Protein AF-A0AAW1SX02-F1 (afdb_monomer)

pLDDT: mean 79.42, std 17.58, range [38.22, 97.44]

Structure (mmCIF, N/CA/C/O backbone):
data_AF-A0AAW1SX02-F1
#
_entry.id   AF-A0AAW1SX02-F1
#
loop_
_atom_site.group_PDB
_atom_site.id
_atom_site.type_symbol
_atom_site.label_atom_id
_atom_site.label_alt_id
_atom_site.label_comp_id
_atom_site.label_asym_id
_atom_site.label_entity_id
_atom_site.label_seq_id
_atom_site.pdbx_PDB_ins_code
_atom_site.Cartn_x
_atom_site.Cartn_y
_atom_site.Cartn_z
_atom_site.occupancy
_atom_site.B_iso_or_equiv
_atom_site.auth_seq_id
_atom_site.auth_comp_id
_atom_site.auth_asym_id
_atom_site.auth_atom_id
_atom_site.pdbx_PDB_model_num
ATOM 1 N N . MET A 1 1 ? -25.300 -15.042 52.355 1.00 69.06 1 MET A N 1
ATOM 2 C CA . MET A 1 1 ? -25.635 -14.491 51.019 1.00 69.06 1 MET A CA 1
ATOM 3 C C . MET A 1 1 ? -25.565 -12.963 51.006 1.00 69.06 1 MET A C 1
ATOM 5 O O . MET A 1 1 ? -24.726 -12.437 50.297 1.00 69.06 1 MET A O 1
ATOM 9 N N . ARG A 1 2 ? -26.369 -12.243 51.806 1.00 80.06 2 ARG A N 1
ATOM 10 C CA . ARG A 1 2 ? -26.423 -10.762 51.806 1.00 80.06 2 ARG A CA 1
ATOM 11 C C . ARG A 1 2 ? -25.100 -10.060 52.165 1.00 80.06 2 ARG A C 1
ATOM 13 O O . ARG A 1 2 ? -24.691 -9.161 51.443 1.00 80.06 2 ARG A O 1
ATOM 20 N N . GLU A 1 3 ? -24.404 -10.534 53.197 1.00 87.00 3 GLU A N 1
ATOM 21 C CA . GLU A 1 3 ? -23.095 -10.000 53.628 1.00 87.00 3 GLU A CA 1
ATOM 22 C C . GLU A 1 3 ? -22.021 -10.098 52.529 1.00 87.00 3 GLU A C 1
ATOM 24 O O . GLU A 1 3 ? -21.321 -9.136 52.232 1.00 87.00 3 GLU A O 1
ATOM 29 N N . ALA A 1 4 ? -21.939 -11.248 51.852 1.00 85.00 4 ALA A N 1
ATOM 30 C CA . ALA A 1 4 ? -20.966 -11.471 50.781 1.00 85.00 4 ALA A CA 1
ATOM 31 C C . ALA A 1 4 ? -21.206 -10.549 49.573 1.00 85.00 4 ALA A C 1
ATOM 33 O O . ALA A 1 4 ? -20.257 -10.061 48.963 1.00 85.00 4 ALA A O 1
ATOM 34 N N . VAL A 1 5 ? -22.475 -10.267 49.254 1.00 89.38 5 VAL A N 1
ATOM 35 C CA . VAL A 1 5 ? -22.845 -9.329 48.184 1.00 89.38 5 VAL A CA 1
ATOM 36 C C . VAL A 1 5 ? -22.467 -7.892 48.559 1.00 89.38 5 VAL A C 1
ATOM 38 O O . VAL A 1 5 ? -21.963 -7.161 47.710 1.00 89.38 5 VAL A O 1
ATOM 41 N N . ALA A 1 6 ? -22.640 -7.495 49.823 1.00 89.75 6 ALA A N 1
ATOM 42 C CA . ALA A 1 6 ? -22.266 -6.162 50.298 1.00 89.75 6 ALA A CA 1
ATOM 43 C C . ALA A 1 6 ? -20.746 -5.925 50.251 1.00 89.75 6 ALA A C 1
ATOM 45 O O . ALA A 1 6 ? -20.299 -4.873 49.793 1.00 89.75 6 ALA A O 1
ATOM 46 N N . VAL A 1 7 ? -19.9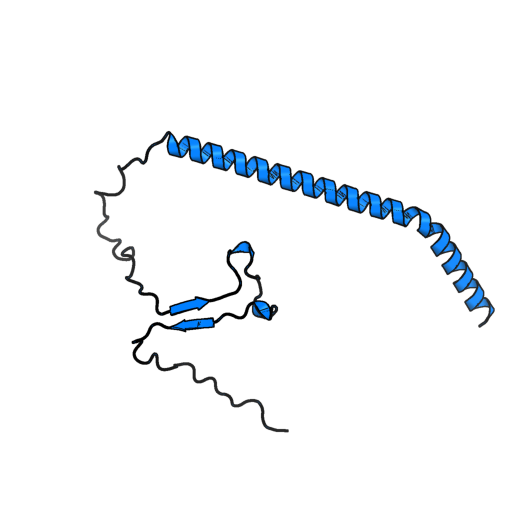45 -6.920 50.649 1.00 91.56 7 VAL A N 1
ATOM 47 C CA . VAL A 1 7 ? -18.474 -6.840 50.598 1.00 91.56 7 VAL A CA 1
ATOM 48 C C . VAL A 1 7 ? -17.969 -6.757 49.155 1.00 91.56 7 VAL A C 1
ATOM 50 O O . VAL A 1 7 ? -17.105 -5.933 48.856 1.00 91.56 7 VAL A O 1
ATOM 53 N N . LEU A 1 8 ? -18.537 -7.546 48.237 1.00 91.56 8 LEU A N 1
ATOM 54 C CA . LEU A 1 8 ? -18.195 -7.476 46.811 1.00 91.56 8 LEU A CA 1
ATOM 55 C C . LEU A 1 8 ? -18.583 -6.128 46.185 1.00 91.56 8 LEU A C 1
ATOM 57 O O . LEU A 1 8 ? -17.815 -5.581 45.394 1.00 91.56 8 LEU A O 1
ATOM 61 N N . ALA A 1 9 ? -19.736 -5.568 46.560 1.00 89.81 9 ALA A N 1
ATOM 62 C CA . ALA A 1 9 ? -20.176 -4.260 46.082 1.00 89.81 9 ALA A CA 1
ATOM 63 C C . ALA A 1 9 ? -19.252 -3.129 46.564 1.00 89.81 9 ALA A C 1
ATOM 65 O O . ALA A 1 9 ? -18.866 -2.273 45.769 1.00 89.81 9 ALA A O 1
ATOM 66 N N . LEU A 1 10 ? -18.842 -3.152 47.836 1.00 91.62 10 LEU A N 1
ATOM 67 C CA . LEU A 1 10 ? -17.891 -2.184 48.389 1.00 91.62 10 LEU A CA 1
ATOM 68 C C . LEU A 1 10 ? -16.507 -2.312 47.747 1.00 91.62 10 LEU A C 1
ATOM 70 O O . LEU A 1 10 ? -15.922 -1.299 47.371 1.00 91.62 10 LEU A O 1
ATOM 74 N N . ALA A 1 11 ? -16.009 -3.536 47.554 1.00 89.56 11 ALA A N 1
ATOM 75 C CA . ALA A 1 11 ? -14.738 -3.772 46.875 1.00 89.56 11 ALA A CA 1
ATOM 76 C C . ALA A 1 11 ? -14.756 -3.237 45.432 1.00 89.56 11 ALA A C 1
ATOM 78 O O . ALA A 1 11 ? -13.832 -2.534 45.030 1.00 89.56 11 ALA A O 1
ATOM 79 N N . ALA A 1 12 ? -15.831 -3.488 44.678 1.00 88.19 12 ALA A N 1
ATOM 80 C CA . ALA A 1 12 ? -15.988 -2.973 43.318 1.00 88.19 12 ALA A CA 1
ATOM 81 C C . ALA A 1 12 ? -16.045 -1.436 43.273 1.00 88.19 12 ALA A C 1
ATOM 83 O O . ALA A 1 12 ? -15.452 -0.820 42.389 1.00 88.19 12 ALA A O 1
ATOM 84 N N . LEU A 1 13 ? -16.721 -0.811 44.240 1.00 88.25 13 LEU A N 1
ATOM 85 C CA . LEU A 1 13 ? -16.873 0.642 44.321 1.00 88.25 13 LEU A CA 1
ATOM 86 C C . LEU A 1 13 ? -15.550 1.328 44.700 1.00 88.25 13 LEU A C 1
ATOM 88 O O . LEU A 1 13 ? -15.174 2.325 44.085 1.00 88.25 13 LEU A O 1
ATOM 92 N N . VAL A 1 14 ? -14.791 0.740 45.629 1.00 87.69 14 VAL A N 1
ATOM 93 C CA . VAL A 1 14 ? -13.423 1.167 45.966 1.00 87.69 14 VAL A CA 1
ATOM 94 C C . VAL A 1 14 ? -12.499 1.012 44.756 1.00 87.69 14 VAL A C 1
ATOM 96 O O . VAL A 1 14 ? -11.819 1.965 44.382 1.00 87.69 14 VAL A O 1
ATOM 99 N N . SER A 1 15 ? -12.513 -0.137 44.073 1.00 83.62 15 SER A N 1
ATOM 100 C CA . SER A 1 15 ? -11.720 -0.341 42.854 1.00 83.62 15 SER A CA 1
ATOM 101 C C . SER A 1 15 ? -12.066 0.660 41.745 1.00 83.62 15 SER A C 1
ATOM 103 O O . SER A 1 15 ? -11.158 1.141 41.066 1.00 83.62 15 SER A O 1
ATOM 105 N N . LEU A 1 16 ? -13.341 1.020 41.573 1.00 82.56 16 LEU A N 1
ATOM 106 C CA . LEU A 1 16 ? -13.782 2.006 40.581 1.00 82.56 16 LEU A CA 1
ATOM 107 C C . LEU A 1 16 ? -13.281 3.421 40.914 1.00 82.56 16 LEU A C 1
ATOM 109 O O . LEU A 1 16 ? -12.783 4.120 40.031 1.00 82.56 16 LEU A O 1
ATOM 113 N N . LEU A 1 17 ? -13.346 3.815 42.190 1.00 80.19 17 LEU A N 1
ATOM 114 C CA . LEU A 1 17 ? -12.856 5.110 42.673 1.00 80.19 17 LEU A CA 1
ATOM 115 C C . LEU A 1 17 ? -11.333 5.245 42.533 1.00 80.19 17 LEU A C 1
ATOM 117 O O . LEU A 1 17 ? -10.853 6.291 42.101 1.00 80.19 17 LEU A O 1
ATOM 121 N N . LEU A 1 18 ? -10.573 4.187 42.836 1.00 78.50 18 LEU A N 1
ATOM 122 C CA . LEU A 1 18 ? -9.113 4.190 42.676 1.00 78.50 18 LEU A CA 1
ATOM 123 C C . LEU A 1 18 ? -8.679 4.121 41.201 1.00 78.50 18 LEU A C 1
ATOM 125 O O . LEU A 1 18 ? -7.629 4.650 40.839 1.00 78.50 18 LEU A O 1
ATOM 129 N N . SER A 1 19 ? -9.478 3.499 40.329 1.00 76.62 19 SER A N 1
ATOM 130 C CA . SER A 1 19 ? -9.161 3.375 38.898 1.00 76.62 19 SER A CA 1
ATOM 131 C C . SER A 1 19 ? -9.470 4.648 38.099 1.00 76.62 19 SER A C 1
ATOM 133 O O . SER A 1 19 ? -8.866 4.874 37.053 1.00 76.62 19 SER A O 1
ATOM 135 N N . GLY A 1 20 ? -10.372 5.509 38.580 1.00 74.44 20 GLY A N 1
ATOM 136 C CA . GLY A 1 20 ? -10.813 6.704 37.852 1.00 74.44 20 GLY A CA 1
ATOM 137 C C . GLY A 1 20 ? -9.700 7.711 37.523 1.00 74.44 20 GLY A C 1
ATOM 138 O O . GLY A 1 20 ? -9.744 8.341 36.470 1.00 74.44 20 GLY A O 1
ATOM 139 N N . SER A 1 21 ? -8.674 7.841 38.371 1.00 69.94 21 SER A N 1
ATOM 140 C CA . SER A 1 21 ? -7.556 8.779 38.159 1.00 69.94 21 SER A CA 1
ATOM 141 C C . SER A 1 21 ? -6.428 8.214 37.289 1.00 69.94 21 SER A C 1
ATOM 143 O O . SER A 1 21 ? -5.693 8.973 36.657 1.00 69.94 21 SER A O 1
ATOM 145 N N . THR A 1 22 ? -6.303 6.887 37.214 1.00 75.94 22 THR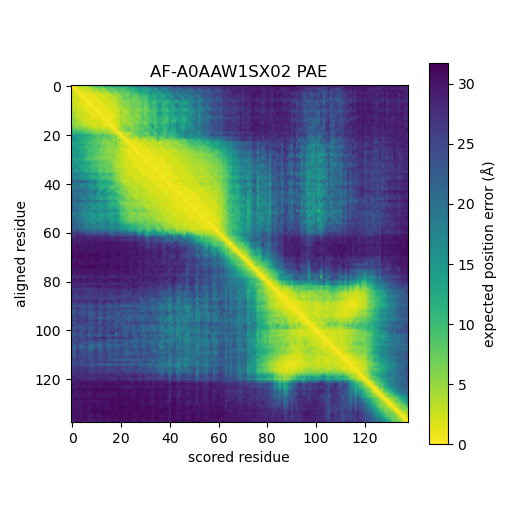 A N 1
ATOM 146 C CA . THR A 1 22 ? -5.242 6.208 36.454 1.00 75.94 22 THR A CA 1
ATOM 147 C C . THR A 1 22 ? -5.610 6.029 34.982 1.00 75.94 22 THR A C 1
ATOM 149 O O . THR A 1 22 ? -4.738 6.109 34.117 1.00 75.94 22 THR A O 1
ATOM 152 N N . GLN A 1 23 ? -6.901 5.877 34.666 1.00 80.44 23 GLN A N 1
ATOM 153 C CA . GLN A 1 23 ? -7.383 5.794 33.284 1.00 80.44 23 GLN A CA 1
ATOM 154 C C . GLN A 1 23 ? -7.006 6.995 32.393 1.00 80.44 23 GLN A C 1
ATOM 156 O O . GLN A 1 23 ? -6.484 6.750 31.302 1.00 80.44 23 GLN A O 1
ATOM 161 N N . PRO A 1 24 ? -7.188 8.270 32.801 1.00 86.38 24 PRO A N 1
ATOM 162 C CA . PRO A 1 24 ? -6.793 9.406 31.966 1.00 86.38 24 PRO A CA 1
ATOM 163 C C . PRO A 1 24 ? -5.272 9.501 31.784 1.00 86.38 24 PRO A C 1
ATOM 165 O O . PRO A 1 24 ? -4.809 9.856 30.702 1.00 86.38 24 PRO A O 1
ATOM 168 N N . GLN A 1 25 ? -4.482 9.129 32.797 1.00 87.25 25 GLN A N 1
ATOM 169 C CA . GLN A 1 25 ? -3.016 9.111 32.701 1.00 87.25 25 GLN A CA 1
ATOM 170 C C . GLN A 1 25 ? -2.533 8.064 31.691 1.00 87.25 25 GLN A C 1
ATOM 172 O O . GLN A 1 25 ? -1.673 8.345 30.857 1.00 87.25 25 GLN A O 1
ATOM 177 N N . LEU A 1 26 ? -3.128 6.870 31.720 1.00 88.56 26 LEU A N 1
ATOM 178 C CA . LEU A 1 26 ? -2.794 5.793 30.793 1.00 88.56 26 LEU A CA 1
ATOM 179 C C . LEU A 1 26 ? -3.188 6.143 29.353 1.00 88.56 26 LEU A C 1
ATOM 181 O O . LEU A 1 26 ? -2.439 5.870 28.417 1.00 88.56 26 LEU A O 1
ATOM 185 N N . GLN A 1 27 ? -4.347 6.779 29.167 1.00 91.50 27 GLN A N 1
ATOM 186 C CA . GLN A 1 27 ? -4.790 7.265 27.860 1.00 91.50 27 GLN A CA 1
ATOM 187 C C . GLN A 1 27 ? -3.868 8.363 27.320 1.00 91.50 27 GLN A C 1
ATOM 189 O O . GLN A 1 27 ? -3.470 8.292 26.156 1.00 91.50 27 GLN A O 1
ATOM 194 N N . ALA A 1 28 ? -3.463 9.317 28.164 1.00 94.56 28 ALA A N 1
ATOM 195 C CA . ALA A 1 28 ? -2.503 10.354 27.795 1.00 94.56 28 ALA A CA 1
ATOM 196 C C . ALA A 1 28 ? -1.148 9.756 27.382 1.00 94.56 28 ALA A C 1
ATOM 198 O O . ALA A 1 28 ? -0.575 10.163 26.370 1.00 94.56 28 ALA A O 1
ATOM 199 N N . GLU A 1 29 ? -0.664 8.738 28.098 1.00 95.44 29 GLU A N 1
ATOM 200 C CA . GLU A 1 29 ? 0.576 8.047 27.741 1.00 95.44 29 GLU A CA 1
ATOM 201 C C . GLU A 1 29 ? 0.423 7.230 26.445 1.00 95.44 29 GLU A C 1
ATOM 203 O O . GLU A 1 29 ? 1.299 7.262 25.584 1.00 95.44 29 GLU A O 1
ATOM 208 N N . ILE A 1 30 ? -0.719 6.569 26.218 1.00 96.56 30 ILE A N 1
ATOM 209 C CA . ILE A 1 30 ? -1.011 5.895 24.942 1.00 96.56 30 ILE A CA 1
ATOM 210 C C . ILE A 1 30 ? -0.996 6.896 23.782 1.00 96.56 30 ILE A C 1
ATOM 212 O O . ILE A 1 30 ? -0.429 6.606 22.724 1.00 96.56 30 ILE A O 1
ATOM 216 N N . GLU A 1 31 ? -1.617 8.062 23.947 1.00 97.25 31 GLU A N 1
ATOM 217 C CA . GLU A 1 31 ? -1.591 9.115 22.934 1.00 97.25 31 GLU A CA 1
ATOM 218 C C . GLU A 1 31 ? -0.180 9.635 22.689 1.00 97.25 31 GLU A C 1
ATOM 220 O O . GLU A 1 31 ? 0.234 9.758 21.534 1.00 97.25 31 GLU A O 1
ATOM 225 N N . ARG A 1 32 ? 0.582 9.877 23.756 1.00 97.06 32 ARG A N 1
ATOM 226 C CA . ARG A 1 32 ? 1.986 10.273 23.673 1.00 97.06 32 ARG A CA 1
ATOM 227 C C . ARG A 1 32 ? 2.805 9.248 22.889 1.00 97.06 32 ARG A C 1
ATOM 229 O O . ARG A 1 32 ? 3.485 9.616 21.935 1.00 97.06 32 ARG A O 1
ATOM 236 N N . LEU A 1 33 ? 2.692 7.961 23.214 1.00 96.75 33 LEU A N 1
ATOM 237 C CA . LEU A 1 33 ? 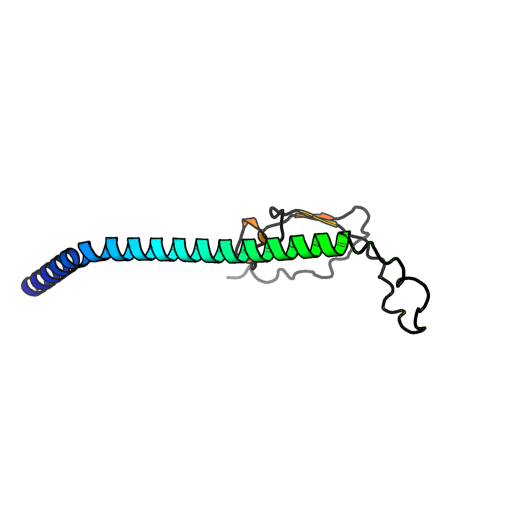3.394 6.881 22.513 1.00 96.75 33 LEU A CA 1
ATOM 238 C C . LEU A 1 33 ? 2.963 6.766 21.044 1.00 96.75 33 LEU A C 1
ATOM 240 O O . LEU A 1 33 ? 3.787 6.478 20.173 1.00 96.75 33 LEU A O 1
ATOM 244 N N . LYS A 1 34 ? 1.683 7.003 20.734 1.00 97.06 34 LYS A N 1
ATOM 245 C CA . LYS A 1 34 ? 1.198 7.063 19.346 1.00 97.06 34 LYS A CA 1
ATOM 246 C C . LYS A 1 34 ? 1.832 8.225 18.581 1.00 97.06 34 LYS A C 1
ATOM 248 O O . LYS A 1 34 ? 2.248 8.013 17.441 1.00 97.06 34 LYS A O 1
ATOM 253 N N . ARG A 1 35 ? 1.941 9.408 19.198 1.00 97.00 35 ARG A N 1
ATOM 254 C CA . ARG A 1 35 ? 2.598 10.589 18.608 1.00 97.00 35 ARG A CA 1
ATOM 255 C C . ARG A 1 35 ? 4.079 10.321 18.347 1.00 97.00 35 ARG A C 1
ATOM 257 O O . ARG A 1 35 ? 4.506 10.451 17.205 1.00 97.00 35 ARG A O 1
ATOM 264 N N . LEU A 1 36 ? 4.809 9.799 19.335 1.00 97.44 36 LEU A N 1
ATOM 265 C CA . LEU A 1 36 ? 6.230 9.450 19.193 1.00 97.44 36 LEU A CA 1
ATOM 266 C C . LEU A 1 36 ? 6.480 8.454 18.052 1.00 97.44 36 LEU A C 1
ATOM 268 O O . LEU A 1 36 ? 7.380 8.643 17.240 1.00 97.44 36 LEU A O 1
ATOM 272 N N . ARG A 1 37 ? 5.647 7.412 17.922 1.00 93.25 37 ARG A N 1
ATOM 273 C CA . ARG A 1 37 ? 5.757 6.472 16.792 1.00 93.25 37 ARG A CA 1
ATOM 274 C C . ARG A 1 37 ? 5.430 7.118 15.448 1.00 93.25 37 ARG A C 1
ATOM 276 O O . ARG A 1 37 ? 6.017 6.744 14.434 1.00 93.25 37 ARG A O 1
ATOM 283 N N . ALA A 1 38 ? 4.462 8.030 15.403 1.00 95.69 38 ALA A N 1
ATOM 284 C CA . ALA A 1 38 ? 4.135 8.751 14.176 1.00 95.69 38 ALA A CA 1
ATOM 285 C C . ALA A 1 38 ? 5.303 9.650 13.741 1.00 95.69 38 ALA A C 1
ATOM 287 O O . ALA A 1 38 ? 5.649 9.667 12.560 1.00 95.69 38 ALA A O 1
ATOM 288 N N . GLU A 1 39 ? 5.944 10.324 14.695 1.00 95.75 39 GLU A N 1
ATOM 289 C CA . GLU A 1 39 ? 7.140 11.140 14.483 1.00 95.75 39 GLU A CA 1
ATOM 290 C C . GLU A 1 39 ? 8.332 10.296 14.015 1.00 95.75 39 GLU A C 1
ATOM 292 O O . GLU A 1 39 ? 8.944 10.633 13.003 1.00 95.75 39 GLU A O 1
ATOM 297 N N . GLU A 1 40 ? 8.602 9.151 14.654 1.00 96.44 40 GLU A N 1
ATOM 298 C CA . GLU A 1 40 ? 9.653 8.211 14.232 1.00 96.44 40 GLU A CA 1
ATOM 299 C C . GLU A 1 40 ? 9.434 7.745 12.783 1.00 96.44 40 GLU A C 1
ATOM 301 O O . GLU A 1 40 ? 10.331 7.831 11.941 1.00 96.44 40 GLU A O 1
ATOM 306 N N . ARG A 1 41 ? 8.215 7.294 12.455 1.00 93.12 41 ARG A N 1
ATOM 307 C CA . ARG A 1 41 ? 7.865 6.841 11.098 1.00 93.12 41 ARG A CA 1
ATOM 308 C C . ARG A 1 41 ? 8.014 7.955 10.071 1.00 93.12 41 ARG A C 1
ATOM 310 O O . ARG A 1 41 ? 8.504 7.700 8.968 1.00 93.12 41 ARG A O 1
ATOM 317 N N . LYS A 1 42 ? 7.605 9.176 10.421 1.00 96.06 42 LYS A N 1
ATOM 318 C CA . LYS A 1 42 ? 7.767 10.356 9.568 1.00 96.06 42 LYS A CA 1
ATOM 319 C C . LYS A 1 42 ? 9.249 10.652 9.337 1.00 96.06 42 LYS A C 1
ATOM 321 O O . LYS A 1 42 ? 9.645 10.837 8.191 1.00 96.06 42 LYS A O 1
ATOM 326 N N . GLY A 1 43 ? 10.072 10.596 10.384 1.00 95.88 43 GLY A N 1
ATOM 327 C CA . GLY A 1 43 ? 11.524 10.755 10.293 1.00 95.88 43 GLY A CA 1
ATOM 328 C C . GLY A 1 43 ? 12.170 9.729 9.360 1.00 95.88 43 GLY A C 1
ATOM 329 O O . GLY A 1 43 ? 12.885 10.105 8.433 1.00 95.88 43 GLY A O 1
ATOM 330 N N . ARG A 1 44 ? 11.843 8.440 9.530 1.00 94.88 44 ARG A N 1
ATOM 331 C CA . ARG A 1 44 ? 12.344 7.358 8.662 1.00 94.88 44 ARG A CA 1
ATOM 332 C C . ARG A 1 44 ? 11.939 7.555 7.203 1.00 94.88 44 ARG A C 1
ATOM 334 O O . ARG A 1 44 ? 12.779 7.464 6.316 1.00 94.88 44 ARG A O 1
ATOM 341 N N . THR A 1 45 ? 10.669 7.879 6.963 1.00 94.94 45 THR A N 1
ATOM 342 C CA . THR A 1 45 ? 10.147 8.102 5.606 1.00 94.94 45 THR A CA 1
ATOM 343 C C . THR A 1 45 ? 10.845 9.281 4.930 1.00 94.94 45 THR A C 1
ATOM 345 O O . THR A 1 45 ? 11.244 9.173 3.773 1.00 94.94 45 THR A O 1
ATOM 348 N N . ASN A 1 46 ? 11.042 10.385 5.653 1.00 96.19 46 ASN A N 1
ATOM 349 C CA . ASN A 1 46 ? 11.711 11.571 5.126 1.00 96.19 46 ASN A CA 1
ATOM 350 C C . ASN A 1 46 ? 13.183 11.289 4.785 1.00 96.19 46 ASN A C 1
ATOM 352 O O . ASN A 1 46 ? 13.651 11.701 3.726 1.00 96.19 46 ASN A O 1
ATOM 356 N N . ALA A 1 47 ? 13.899 10.550 5.639 1.00 94.50 47 ALA A N 1
ATOM 357 C CA . ALA A 1 47 ? 15.286 10.164 5.384 1.00 94.50 47 ALA A CA 1
ATOM 358 C C . ALA A 1 47 ? 15.413 9.255 4.147 1.00 94.50 47 ALA A C 1
ATOM 360 O O . ALA A 1 47 ? 16.269 9.480 3.291 1.00 94.50 47 ALA A O 1
ATOM 361 N N . GLU A 1 48 ? 14.526 8.264 4.004 1.00 95.56 48 GLU A N 1
ATOM 362 C CA . GLU A 1 48 ? 14.490 7.406 2.814 1.00 95.56 48 GLU A CA 1
ATOM 363 C C . GLU A 1 48 ? 14.164 8.194 1.537 1.00 95.56 48 GLU A C 1
ATOM 365 O O . GLU A 1 48 ? 14.751 7.930 0.486 1.00 95.56 48 GLU A O 1
ATOM 370 N N . GLN A 1 49 ? 13.242 9.158 1.609 1.00 95.56 49 GLN A N 1
ATOM 371 C CA . GLN A 1 49 ? 12.906 10.029 0.479 1.00 95.56 49 GLN A CA 1
ATOM 372 C C . GLN A 1 49 ? 14.090 10.908 0.066 1.00 95.56 49 GLN A C 1
ATOM 374 O O . GLN A 1 49 ? 14.404 10.959 -1.121 1.00 95.56 49 GLN A O 1
ATOM 379 N N . ALA A 1 50 ? 14.785 11.528 1.024 1.00 96.31 50 ALA A N 1
ATOM 380 C CA . ALA A 1 50 ? 15.981 12.325 0.755 1.00 96.31 50 ALA A CA 1
ATOM 381 C C . ALA A 1 50 ? 17.068 11.496 0.052 1.00 96.31 50 ALA A C 1
ATOM 383 O O . ALA A 1 50 ? 17.641 11.929 -0.945 1.00 96.31 50 ALA A O 1
ATOM 384 N N . LEU A 1 51 ? 17.295 10.262 0.507 1.00 93.94 51 LEU A N 1
ATOM 385 C CA . LEU A 1 51 ? 18.280 9.368 -0.100 1.00 93.94 51 LEU A CA 1
ATOM 386 C C . LEU A 1 51 ? 17.894 8.965 -1.532 1.00 93.94 51 LEU A C 1
ATOM 388 O O . LEU A 1 51 ? 18.756 8.873 -2.406 1.00 93.94 51 LEU A O 1
ATOM 392 N N . ARG A 1 52 ? 16.601 8.746 -1.801 1.00 93.19 52 ARG A N 1
ATOM 393 C CA . ARG A 1 52 ? 16.106 8.475 -3.161 1.00 93.19 52 ARG A CA 1
ATOM 394 C C . ARG A 1 52 ? 16.286 9.669 -4.089 1.00 93.19 52 ARG A C 1
ATOM 396 O O . ARG A 1 52 ? 16.663 9.466 -5.238 1.00 93.19 52 ARG A O 1
ATOM 403 N N . GLU A 1 53 ? 16.027 10.877 -3.602 1.00 96.25 53 GLU A N 1
ATOM 404 C CA . GLU A 1 53 ? 16.193 12.099 -4.386 1.00 96.25 53 GLU A CA 1
ATOM 405 C C . GLU A 1 53 ? 17.668 12.337 -4.730 1.00 96.25 53 GLU A C 1
ATOM 407 O O . GLU A 1 53 ? 17.997 12.537 -5.894 1.00 96.25 53 GLU A O 1
ATOM 412 N N . LEU A 1 54 ? 18.576 12.170 -3.763 1.00 92.81 54 LEU A N 1
ATOM 413 C CA . LEU A 1 54 ? 20.019 12.242 -4.017 1.00 92.81 54 LEU A CA 1
ATOM 414 C C . LEU A 1 54 ? 20.477 11.203 -5.045 1.00 92.81 54 LEU A C 1
ATOM 416 O O . LEU A 1 54 ? 21.187 11.541 -5.985 1.00 92.81 54 LEU A O 1
ATOM 420 N N . ARG A 1 55 ? 20.029 9.946 -4.925 1.00 90.88 55 ARG A N 1
ATOM 421 C CA . ARG A 1 55 ? 20.326 8.908 -5.930 1.00 90.88 55 ARG A CA 1
ATOM 422 C C . ARG A 1 55 ? 19.815 9.283 -7.315 1.00 90.88 55 ARG A C 1
ATOM 424 O O . ARG A 1 55 ? 20.483 9.000 -8.301 1.00 90.88 55 ARG A O 1
ATOM 431 N N . ARG A 1 56 ? 18.636 9.902 -7.393 1.00 88.75 56 ARG A N 1
ATOM 432 C CA . ARG A 1 56 ? 18.068 10.372 -8.657 1.00 88.75 56 ARG A CA 1
ATOM 433 C C . ARG A 1 56 ? 18.900 11.502 -9.257 1.00 88.75 56 ARG A C 1
ATO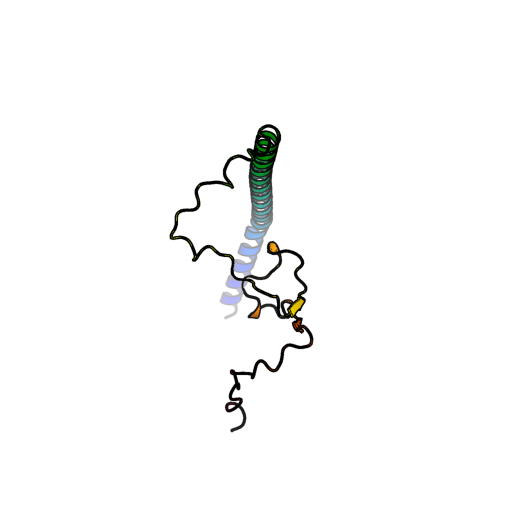M 435 O O . ARG A 1 56 ? 19.082 11.510 -10.465 1.00 88.75 56 ARG A O 1
ATOM 442 N N . GLN A 1 57 ? 19.402 12.418 -8.433 1.00 90.62 57 GLN A N 1
ATOM 443 C CA . GLN A 1 57 ? 20.277 13.504 -8.873 1.00 90.62 57 GLN A CA 1
ATOM 444 C C . GLN A 1 57 ? 21.620 12.967 -9.374 1.00 90.62 57 GLN A C 1
ATOM 446 O O . GLN A 1 57 ? 22.030 13.339 -10.467 1.00 90.62 57 GLN A O 1
ATOM 451 N N . VAL A 1 58 ? 22.239 12.027 -8.648 1.00 88.94 58 VAL A N 1
ATOM 452 C CA . VAL A 1 58 ? 23.474 11.346 -9.081 1.00 88.94 58 VAL A CA 1
ATOM 453 C C . VAL A 1 58 ? 23.262 10.625 -10.413 1.00 88.94 58 VAL A C 1
ATOM 455 O O . VAL A 1 58 ? 24.006 10.861 -11.356 1.00 88.94 58 VAL A O 1
ATOM 458 N N . ALA A 1 59 ? 22.188 9.842 -10.540 1.00 83.25 59 ALA A N 1
ATOM 459 C CA . ALA A 1 59 ? 21.844 9.147 -11.784 1.00 83.25 59 ALA A CA 1
ATOM 460 C C . ALA A 1 59 ? 21.386 10.080 -12.925 1.00 83.25 59 ALA A C 1
ATOM 462 O O . ALA A 1 59 ? 21.258 9.640 -14.060 1.00 83.25 59 ALA A O 1
ATOM 463 N N . ALA A 1 60 ? 21.066 11.344 -12.639 1.00 82.44 60 ALA A N 1
ATOM 464 C CA . ALA A 1 60 ? 20.771 12.348 -13.660 1.00 82.44 60 ALA A CA 1
ATOM 465 C C . ALA A 1 60 ? 22.039 13.093 -14.104 1.00 82.44 60 ALA A C 1
ATOM 467 O O . ALA A 1 60 ? 22.122 13.501 -15.261 1.00 82.44 60 ALA A O 1
ATOM 468 N N . SER A 1 61 ? 23.016 13.269 -13.205 1.00 78.25 61 SER A N 1
ATOM 469 C CA . SER A 1 61 ? 24.344 13.794 -13.543 1.00 78.25 61 SER A CA 1
ATOM 470 C C . SER A 1 61 ? 25.217 12.760 -14.256 1.00 78.25 61 SER A C 1
ATOM 472 O O . SER A 1 61 ? 25.959 13.107 -15.170 1.00 78.25 61 SER A O 1
ATOM 474 N N . GLU A 1 62 ? 25.094 11.490 -13.878 1.00 69.69 62 GLU A N 1
ATOM 475 C CA . GLU A 1 62 ? 25.643 10.342 -14.590 1.00 69.69 62 GLU A CA 1
ATOM 476 C C . GLU A 1 62 ? 24.649 9.992 -15.703 1.00 69.69 62 GLU A C 1
ATOM 478 O O . GLU A 1 62 ? 23.747 9.179 -15.516 1.00 69.69 62 GLU A O 1
ATOM 483 N N . GLY A 1 63 ? 24.738 10.682 -16.845 1.00 57.00 63 GLY A N 1
ATOM 484 C CA . GLY A 1 63 ? 23.916 10.363 -18.017 1.00 57.00 63 GLY A CA 1
ATOM 485 C C . GLY A 1 63 ? 23.976 8.865 -18.366 1.00 57.00 63 GLY A C 1
ATOM 486 O O . GLY A 1 63 ? 24.910 8.176 -17.960 1.00 57.00 63 GLY A O 1
ATOM 487 N N . PRO A 1 64 ? 22.994 8.324 -19.111 1.00 51.38 64 PRO A N 1
ATOM 488 C CA . PRO A 1 64 ? 22.955 6.900 -19.413 1.00 51.38 64 PRO A CA 1
ATOM 489 C C . PRO A 1 64 ? 24.224 6.512 -20.175 1.00 51.38 64 PRO A C 1
ATOM 491 O O . PRO A 1 64 ? 24.376 6.877 -21.340 1.00 51.38 64 PRO A O 1
ATOM 494 N N . SER A 1 65 ? 25.129 5.775 -19.530 1.00 50.03 65 SER A N 1
ATOM 495 C CA . SER A 1 65 ? 26.229 5.105 -20.215 1.00 50.03 65 SER A CA 1
ATOM 496 C C . SER A 1 65 ? 25.608 4.124 -21.208 1.00 50.03 65 SER A C 1
ATOM 498 O O . SER A 1 65 ? 25.125 3.058 -20.836 1.00 50.03 65 SER A O 1
ATOM 500 N N . LEU A 1 66 ? 25.554 4.514 -22.483 1.00 52.56 66 LEU A N 1
ATOM 501 C CA . LEU A 1 66 ? 25.050 3.710 -23.603 1.00 52.56 66 LEU A CA 1
ATOM 502 C C . LEU A 1 66 ? 26.035 2.605 -24.025 1.00 52.56 66 LEU A C 1
ATOM 504 O O . LEU A 1 66 ? 25.934 2.055 -25.119 1.00 52.56 66 LEU A O 1
ATOM 508 N N . GLU A 1 67 ? 26.976 2.255 -23.159 1.00 48.16 67 GLU A N 1
ATOM 509 C CA . GLU A 1 67 ? 28.068 1.340 -23.446 1.00 48.16 67 GLU A CA 1
ATOM 510 C C . GLU A 1 67 ? 27.978 0.175 -22.473 1.00 48.16 67 GLU A C 1
ATOM 512 O O . GLU A 1 67 ? 28.638 0.190 -21.452 1.00 48.16 67 GLU A O 1
ATOM 517 N N . ASP A 1 68 ? 27.076 -0.771 -22.758 1.00 47.47 68 ASP A N 1
ATOM 518 C CA . ASP A 1 68 ? 27.132 -2.149 -22.223 1.00 47.47 68 ASP A CA 1
ATOM 519 C C . ASP A 1 68 ? 26.116 -3.111 -22.887 1.00 47.47 68 ASP A C 1
ATOM 521 O O . ASP A 1 68 ? 26.090 -4.305 -22.592 1.00 47.47 68 ASP A O 1
ATOM 525 N N . ALA A 1 69 ? 25.271 -2.649 -23.821 1.00 52.19 69 ALA A N 1
ATOM 526 C CA . ALA A 1 69 ? 24.201 -3.481 -24.393 1.00 52.19 69 ALA A CA 1
ATOM 527 C C . ALA A 1 69 ? 24.505 -4.119 -25.764 1.00 52.19 69 ALA A C 1
ATOM 529 O O . ALA A 1 69 ? 23.654 -4.826 -26.305 1.00 52.19 69 ALA A O 1
ATOM 530 N N . SER A 1 70 ? 25.678 -3.901 -26.361 1.00 56.44 70 SER A N 1
ATOM 531 C CA . SER A 1 70 ? 25.971 -4.440 -27.693 1.00 56.44 70 SER A CA 1
ATOM 532 C C . SER A 1 70 ? 27.454 -4.747 -27.840 1.00 56.44 70 SER A C 1
ATOM 534 O O . SER A 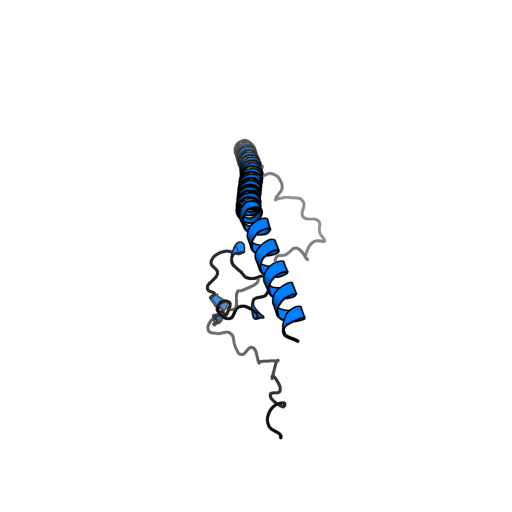1 70 ? 28.218 -3.832 -28.105 1.00 56.44 70 SER A O 1
ATOM 536 N N . GLN A 1 71 ? 27.845 -6.015 -27.639 1.00 51.84 71 GLN A N 1
ATOM 537 C CA . GLN A 1 71 ? 28.863 -6.745 -28.435 1.00 51.84 71 GLN A CA 1
ATOM 538 C C . GLN A 1 71 ? 29.504 -7.966 -27.750 1.00 51.84 71 GLN A C 1
ATOM 540 O O . GLN A 1 71 ? 30.333 -8.612 -28.372 1.00 51.84 71 GLN A O 1
ATOM 545 N N . ASN A 1 72 ? 29.068 -8.398 -26.563 1.00 50.53 72 ASN A N 1
ATOM 546 C CA . ASN A 1 72 ? 29.459 -9.712 -26.026 1.00 50.53 72 ASN A CA 1
ATOM 547 C C . ASN A 1 72 ? 28.226 -10.548 -25.679 1.00 50.53 72 ASN A C 1
ATOM 549 O O . ASN A 1 72 ? 27.807 -10.635 -24.529 1.00 50.53 72 ASN A O 1
ATOM 553 N N . LYS A 1 73 ? 27.619 -11.172 -26.696 1.00 54.19 73 LYS A N 1
ATOM 554 C CA . LYS A 1 73 ? 26.620 -12.224 -26.485 1.00 54.19 73 LYS A CA 1
ATOM 555 C C . LYS A 1 73 ? 27.375 -13.554 -26.339 1.00 54.19 73 LYS A C 1
ATOM 557 O O . LYS A 1 73 ? 27.852 -14.056 -27.357 1.00 54.19 73 LYS A O 1
ATOM 562 N N . PRO A 1 74 ? 27.521 -14.138 -25.134 1.00 56.00 74 PRO A N 1
ATOM 563 C CA . PRO A 1 74 ? 28.104 -15.468 -25.012 1.00 56.00 74 PRO A CA 1
ATOM 564 C C . PRO A 1 74 ? 27.217 -16.459 -25.775 1.00 56.00 74 PRO A C 1
ATOM 566 O O . PRO A 1 74 ? 26.005 -16.538 -25.542 1.00 56.00 74 PRO A O 1
ATOM 569 N N . ALA A 1 75 ? 27.812 -17.188 -26.718 1.00 56.53 75 ALA A N 1
ATOM 570 C CA . ALA A 1 75 ? 27.165 -18.288 -27.422 1.00 56.53 75 ALA A CA 1
ATOM 571 C C . ALA A 1 75 ? 26.811 -19.382 -26.395 1.00 56.53 75 ALA A C 1
ATOM 573 O O . ALA A 1 75 ? 27.660 -20.178 -26.013 1.00 56.53 75 ALA A O 1
ATOM 574 N N . GLY A 1 76 ? 25.584 -19.357 -25.862 1.00 57.97 76 GLY A N 1
ATOM 575 C CA . GLY A 1 76 ? 25.141 -20.277 -24.803 1.00 57.97 76 GLY A CA 1
ATOM 576 C C . GLY A 1 76 ? 23.955 -19.804 -23.951 1.00 57.97 76 GLY A C 1
ATOM 577 O O . GLY A 1 76 ? 23.381 -20.597 -23.211 1.00 57.97 76 GLY A O 1
ATOM 578 N N . LEU A 1 77 ? 23.538 -18.537 -24.059 1.00 60.19 77 LEU A N 1
ATOM 579 C CA . LEU A 1 77 ? 22.427 -17.962 -23.278 1.00 60.19 77 LEU A CA 1
ATOM 580 C C . LEU A 1 77 ? 21.107 -17.843 -24.072 1.00 60.19 77 LEU A C 1
ATOM 582 O O . LEU A 1 77 ? 20.367 -16.868 -23.947 1.00 60.19 77 LEU A O 1
ATOM 586 N N . ASP A 1 78 ? 20.770 -18.838 -24.897 1.00 59.66 78 ASP A N 1
ATOM 587 C CA . ASP A 1 78 ? 19.507 -18.840 -25.660 1.00 59.66 78 ASP A CA 1
ATOM 588 C C . ASP A 1 78 ? 18.245 -18.934 -24.780 1.00 59.66 78 ASP A C 1
ATOM 590 O O . ASP A 1 78 ? 17.160 -18.555 -25.222 1.00 59.66 78 ASP A O 1
ATOM 594 N N . TRP A 1 79 ? 18.381 -19.342 -23.513 1.00 63.62 79 TRP A N 1
ATOM 595 C CA . TRP A 1 79 ? 17.295 -19.350 -22.524 1.00 63.62 79 TRP A CA 1
ATOM 596 C C . TRP A 1 79 ? 16.922 -17.950 -21.999 1.00 63.62 79 TRP A C 1
ATOM 598 O O . TRP A 1 79 ? 15.882 -17.801 -21.363 1.00 63.62 79 TRP A O 1
ATOM 608 N N . ILE A 1 80 ? 17.721 -16.914 -22.296 1.00 64.38 80 ILE A N 1
ATOM 609 C CA . ILE A 1 80 ? 17.417 -15.504 -21.973 1.00 64.38 80 ILE A CA 1
ATOM 610 C C . ILE A 1 80 ? 16.753 -14.789 -23.162 1.00 64.38 80 ILE A C 1
ATOM 612 O O . ILE A 1 80 ? 16.684 -13.561 -23.224 1.00 64.38 80 ILE A O 1
ATOM 616 N N . ARG A 1 81 ? 16.247 -15.529 -24.154 1.00 70.81 81 ARG A N 1
ATOM 617 C CA . ARG A 1 81 ? 15.339 -14.935 -25.138 1.00 70.81 81 ARG A CA 1
ATOM 618 C C . ARG A 1 81 ? 13.983 -14.740 -24.452 1.00 70.81 81 ARG A C 1
ATOM 620 O O . ARG A 1 81 ? 13.386 -15.735 -24.043 1.00 70.81 81 ARG A O 1
ATOM 627 N N . PRO A 1 82 ? 13.484 -13.499 -24.297 1.00 75.06 82 PRO A N 1
ATOM 628 C CA . PRO A 1 82 ? 12.176 -13.278 -23.701 1.00 75.06 82 PRO A CA 1
ATOM 629 C C . PRO A 1 82 ? 11.128 -13.995 -24.553 1.00 75.06 82 PRO A C 1
ATOM 631 O O . PRO A 1 82 ? 10.962 -13.699 -25.738 1.00 75.06 82 PRO A O 1
ATOM 634 N N . LEU A 1 83 ? 10.453 -14.978 -23.956 1.00 80.50 83 LEU A N 1
ATOM 635 C CA . LEU A 1 83 ? 9.385 -15.712 -24.620 1.00 80.50 83 LEU A CA 1
ATOM 636 C C . LEU A 1 83 ? 8.281 -14.710 -25.011 1.00 80.50 83 LEU A C 1
ATOM 638 O O . LEU A 1 83 ? 7.868 -13.918 -24.157 1.00 80.50 83 LEU A O 1
ATOM 642 N N . PRO A 1 84 ? 7.786 -14.710 -26.265 1.00 82.81 84 PRO A N 1
ATOM 643 C CA . PRO A 1 84 ? 6.729 -13.797 -26.676 1.00 82.81 84 PRO A CA 1
ATOM 644 C C . PRO A 1 84 ? 5.413 -14.182 -25.987 1.00 82.81 84 PRO A C 1
ATOM 646 O O . PRO A 1 84 ? 4.657 -15.030 -26.459 1.00 82.81 84 PRO A O 1
ATOM 649 N N . LEU A 1 85 ? 5.138 -13.555 -24.844 1.00 84.38 85 LEU A N 1
ATOM 650 C CA . LEU A 1 85 ? 3.894 -13.724 -24.103 1.00 84.38 85 LEU A CA 1
ATOM 651 C C . LEU A 1 85 ? 2.848 -12.725 -24.605 1.00 84.38 85 LEU A C 1
ATOM 653 O O . LEU A 1 85 ? 3.061 -11.513 -24.587 1.00 84.38 85 LEU A O 1
ATOM 657 N N . ARG A 1 86 ? 1.682 -13.232 -25.015 1.00 87.38 86 ARG A N 1
ATOM 658 C CA . ARG A 1 86 ? 0.521 -12.415 -25.389 1.00 87.38 86 ARG A CA 1
ATOM 659 C C . ARG A 1 86 ? -0.525 -12.462 -24.269 1.00 87.38 86 ARG A C 1
ATOM 661 O O . ARG A 1 86 ? -0.934 -13.555 -23.882 1.00 87.38 86 ARG A O 1
ATOM 668 N N . PRO A 1 87 ? -1.015 -11.315 -23.765 1.00 89.44 87 PRO A N 1
ATOM 669 C CA . PRO A 1 87 ? -2.039 -11.309 -22.726 1.00 89.44 87 PRO A CA 1
ATOM 670 C C . PRO A 1 87 ? -3.361 -11.883 -23.254 1.00 89.44 87 PRO A C 1
ATOM 672 O O . PRO A 1 87 ? -3.860 -11.459 -24.299 1.00 89.44 87 PRO A O 1
ATOM 675 N N . ILE A 1 88 ? -3.947 -12.811 -22.497 1.00 92.81 88 ILE A N 1
ATOM 676 C CA . ILE A 1 88 ? -5.232 -13.458 -22.815 1.00 92.81 88 ILE A CA 1
ATOM 677 C C . ILE A 1 88 ? -6.442 -12.656 -22.316 1.00 92.81 88 ILE A C 1
ATOM 6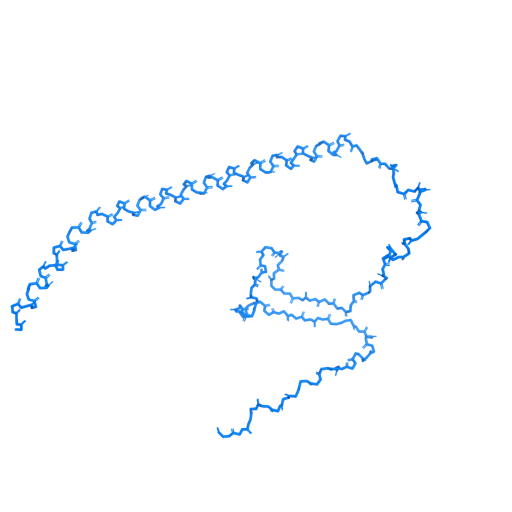79 O O . ILE A 1 88 ? -7.559 -12.853 -22.782 1.00 92.81 88 ILE A O 1
ATOM 683 N N . GLY A 1 89 ? -6.241 -11.717 -21.393 1.00 92.50 89 GLY A N 1
ATOM 684 C CA . GLY A 1 89 ? -7.329 -10.961 -20.788 1.00 92.50 89 GLY A CA 1
ATOM 685 C C . GLY A 1 89 ? -6.847 -9.885 -19.826 1.00 92.50 89 GLY A C 1
ATOM 686 O O . GLY A 1 89 ? -5.648 -9.648 -19.686 1.00 92.50 89 GLY A O 1
ATOM 687 N N . ILE A 1 90 ? -7.808 -9.227 -19.185 1.00 94.31 90 ILE A N 1
ATOM 688 C CA . ILE A 1 90 ? -7.606 -8.153 -18.215 1.00 94.31 90 ILE A CA 1
ATOM 689 C C . ILE A 1 90 ? -8.415 -8.481 -16.964 1.00 94.31 90 ILE A C 1
ATOM 691 O O . ILE A 1 90 ? -9.603 -8.790 -17.053 1.00 94.31 90 ILE A O 1
ATOM 695 N N . LEU A 1 91 ? -7.782 -8.381 -15.798 1.00 94.56 91 LEU A N 1
ATOM 696 C CA . LEU A 1 91 ? -8.449 -8.502 -14.507 1.00 94.56 91 LEU A CA 1
ATOM 697 C C . LEU A 1 91 ? -8.843 -7.109 -13.997 1.00 94.56 91 LEU A C 1
ATOM 699 O O . LEU A 1 91 ? -7.991 -6.235 -13.852 1.00 94.56 91 LEU A O 1
ATOM 703 N N . GLN A 1 92 ? -10.124 -6.903 -13.711 1.00 93.94 92 GLN A N 1
ATOM 704 C CA . GLN A 1 92 ? -10.663 -5.664 -13.151 1.00 93.94 92 GLN A CA 1
ATOM 705 C C . GLN A 1 92 ? -10.948 -5.857 -11.660 1.00 93.94 92 GLN A C 1
ATOM 707 O O . GLN A 1 92 ? -11.735 -6.725 -11.292 1.00 93.94 92 GLN A O 1
ATOM 712 N N . SER A 1 93 ? -10.321 -5.052 -10.803 1.00 93.00 93 SER A N 1
ATOM 713 C CA . SER A 1 93 ? -10.514 -5.085 -9.346 1.00 93.00 93 SER A CA 1
ATOM 714 C C . SER A 1 93 ? -10.705 -3.672 -8.790 1.00 93.00 93 SER A C 1
ATOM 716 O O . SER A 1 93 ? -10.460 -2.691 -9.490 1.00 93.00 93 SER A O 1
ATOM 718 N N . CYS A 1 94 ? -11.106 -3.560 -7.524 1.00 91.62 94 CYS A N 1
ATOM 719 C CA . CYS A 1 94 ? -11.220 -2.282 -6.816 1.00 91.62 94 CYS A CA 1
ATOM 720 C C . CYS A 1 94 ? -9.863 -1.704 -6.353 1.00 91.62 94 CYS A C 1
ATOM 722 O O . CYS A 1 94 ? -9.813 -0.588 -5.836 1.00 91.62 94 CYS A O 1
ATOM 724 N N . PHE A 1 95 ? -8.754 -2.430 -6.535 1.00 92.56 95 PHE A N 1
ATOM 725 C CA . PHE A 1 95 ? -7.432 -2.012 -6.068 1.00 92.56 95 PHE A CA 1
ATOM 726 C C . PHE A 1 95 ? -6.641 -1.314 -7.177 1.00 92.56 95 PHE A C 1
ATOM 728 O O . PHE A 1 95 ? -6.220 -1.937 -8.148 1.00 92.56 95 PHE A O 1
ATOM 735 N N . SER A 1 96 ? -6.380 -0.016 -7.005 1.00 88.88 96 SER A N 1
ATOM 736 C CA . SER A 1 96 ? -5.606 0.795 -7.959 1.00 88.88 96 SER A CA 1
ATOM 737 C C . SER A 1 96 ? -4.087 0.713 -7.762 1.00 88.88 96 SER A C 1
ATOM 739 O O . SER A 1 96 ? -3.324 1.103 -8.643 1.00 88.88 96 SER A O 1
ATOM 741 N N . LYS A 1 97 ? -3.628 0.231 -6.598 1.00 91.31 97 LYS A N 1
ATOM 742 C CA . LYS A 1 97 ? -2.211 0.166 -6.204 1.00 91.31 97 LYS A CA 1
ATOM 743 C C . LYS A 1 97 ? -1.917 -1.144 -5.476 1.00 91.31 97 LYS A C 1
ATOM 745 O O . LYS A 1 97 ? -2.755 -1.643 -4.727 1.00 91.31 97 LYS A O 1
ATOM 750 N N . ARG A 1 98 ? -0.679 -1.638 -5.591 1.00 87.44 98 ARG A N 1
ATOM 751 C CA . ARG A 1 98 ? -0.207 -2.861 -4.909 1.00 87.44 98 ARG A CA 1
ATOM 752 C C . ARG A 1 98 ? -0.336 -2.805 -3.382 1.00 87.44 98 ARG A C 1
ATOM 754 O O . ARG A 1 98 ? -0.557 -3.825 -2.750 1.00 87.44 98 ARG A O 1
ATOM 761 N N . SER A 1 99 ? -0.196 -1.629 -2.769 1.00 81.31 99 SER A N 1
ATOM 762 C CA . SER A 1 99 ? -0.328 -1.479 -1.312 1.00 81.31 99 SER A CA 1
ATOM 763 C C . SER A 1 99 ? -1.767 -1.625 -0.804 1.00 81.31 99 SER A C 1
ATOM 765 O O . SER A 1 99 ? -1.955 -1.810 0.393 1.00 81.31 99 SER A O 1
ATOM 767 N N . GLY A 1 100 ? -2.766 -1.540 -1.690 1.00 82.31 100 GLY A N 1
ATOM 768 C CA . GLY A 1 100 ? -4.178 -1.694 -1.344 1.00 82.31 100 GLY A CA 1
ATOM 769 C C . GLY A 1 100 ? -4.696 -3.125 -1.467 1.00 82.31 100 GLY A C 1
ATOM 770 O O . GLY A 1 100 ? -5.744 -3.425 -0.905 1.00 82.31 100 GLY A O 1
ATOM 771 N N . THR A 1 101 ? -3.987 -4.016 -2.172 1.00 90.12 101 THR A N 1
ATOM 772 C CA . THR A 1 101 ? -4.430 -5.406 -2.343 1.00 90.12 101 THR A CA 1
ATOM 773 C C . THR A 1 101 ? -4.245 -6.183 -1.034 1.00 90.12 101 THR A C 1
ATOM 775 O O . THR A 1 101 ? -3.116 -6.248 -0.533 1.00 90.12 101 THR A O 1
ATOM 778 N N . PRO A 1 102 ? -5.306 -6.783 -0.466 1.00 91.31 102 PRO A N 1
ATOM 779 C CA . PRO A 1 102 ? -5.226 -7.510 0.793 1.00 91.31 102 PRO A CA 1
ATOM 780 C C . PRO A 1 102 ? -4.295 -8.716 0.660 1.00 91.31 102 PRO A C 1
ATOM 782 O O . PRO A 1 102 ? -4.285 -9.402 -0.360 1.00 91.31 102 PRO A O 1
ATOM 785 N N . ARG A 1 103 ? -3.544 -9.019 1.726 1.00 92.56 103 ARG A N 1
ATOM 786 C CA . ARG A 1 103 ? -2.668 -10.206 1.771 1.00 92.56 103 ARG A CA 1
ATOM 787 C C . ARG A 1 103 ? -3.449 -11.523 1.760 1.00 92.56 103 ARG A C 1
ATOM 789 O O . ARG A 1 103 ? -2.893 -12.553 1.403 1.00 92.56 103 ARG A O 1
ATOM 796 N N . GLN A 1 104 ? -4.723 -11.476 2.147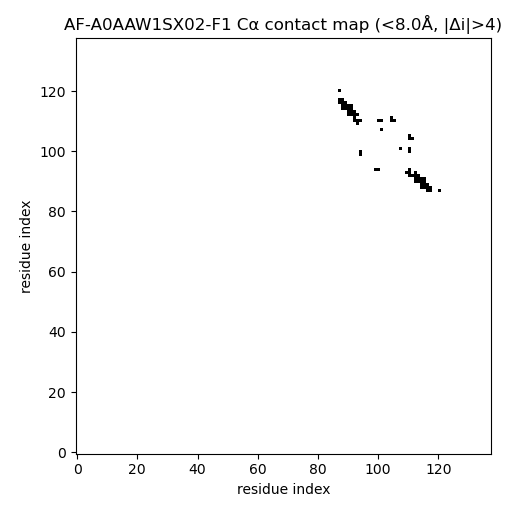 1.00 92.94 104 GLN A N 1
ATOM 797 C CA . GLN A 1 104 ? -5.642 -12.612 2.169 1.00 92.94 104 GLN A CA 1
ATOM 798 C C . GLN A 1 104 ? -6.974 -12.205 1.515 1.00 92.94 104 GLN A C 1
ATOM 800 O O . GLN A 1 104 ? -7.925 -11.863 2.217 1.00 92.94 104 GLN A O 1
ATOM 805 N N . PRO A 1 105 ? -7.063 -12.200 0.172 1.00 90.25 105 PRO A N 1
ATOM 806 C CA . PRO A 1 105 ? -8.259 -11.736 -0.537 1.00 90.25 105 PRO A CA 1
ATOM 807 C C . PRO A 1 105 ? -9.499 -12.599 -0.268 1.00 90.25 105 PRO A C 1
ATOM 809 O O . PRO A 1 105 ? -10.610 -12.092 -0.351 1.00 90.25 105 PRO A O 1
ATOM 812 N N . LEU A 1 106 ? -9.328 -13.869 0.121 1.00 92.12 106 LEU A N 1
ATOM 813 C CA . LEU A 1 106 ? -10.442 -14.769 0.446 1.00 92.12 106 LEU A CA 1
ATOM 814 C C . LEU A 1 106 ? -11.270 -14.293 1.655 1.00 92.12 106 LEU A C 1
ATOM 816 O O . LEU A 1 106 ? -12.458 -14.578 1.730 1.00 92.12 106 LEU A O 1
ATOM 820 N N . LEU A 1 107 ? -10.659 -13.543 2.578 1.00 92.19 107 LEU A N 1
ATOM 821 C CA . LEU A 1 107 ? -11.331 -13.012 3.770 1.00 92.19 107 LEU A CA 1
ATOM 822 C C . LEU A 1 107 ? -12.051 -11.683 3.514 1.00 92.19 107 LEU A C 1
ATOM 824 O O . LEU A 1 107 ? -12.752 -11.185 4.390 1.00 92.19 107 LEU A O 1
ATOM 828 N N . VAL A 1 108 ? -11.853 -11.079 2.340 1.00 90.62 108 VAL A N 1
ATOM 829 C CA . VAL A 1 108 ? -12.324 -9.729 2.028 1.00 90.62 108 VAL A CA 1
ATOM 830 C C . VAL A 1 108 ? -13.306 -9.809 0.858 1.00 90.62 108 VAL A C 1
ATOM 832 O O . VAL A 1 108 ? -12.878 -9.845 -0.294 1.00 90.62 108 VAL A O 1
ATOM 835 N N . PRO A 1 109 ? -14.630 -9.796 1.104 1.00 89.25 109 PRO A N 1
ATOM 836 C CA . PRO A 1 109 ? -15.630 -9.908 0.039 1.00 89.25 109 PRO A CA 1
ATOM 837 C C . PRO A 1 109 ? -15.513 -8.824 -1.042 1.00 89.25 109 PRO A C 1
ATOM 839 O O . PRO A 1 109 ? -15.803 -9.077 -2.211 1.00 89.25 109 PRO A O 1
ATOM 842 N N . SER A 1 110 ? -15.040 -7.626 -0.681 1.00 86.50 110 SER A N 1
ATOM 843 C CA . SER A 1 110 ? -14.797 -6.525 -1.622 1.00 86.50 110 SER A CA 1
ATOM 844 C C . SER A 1 110 ? -13.581 -6.743 -2.531 1.00 86.50 110 SER A C 1
ATOM 846 O O . SER A 1 110 ? -13.408 -5.994 -3.488 1.00 86.50 110 SER A O 1
ATOM 848 N N . ALA A 1 111 ? -12.762 -7.772 -2.283 1.00 90.94 111 ALA A N 1
ATOM 849 C CA . ALA A 1 111 ? -11.601 -8.115 -3.099 1.00 90.94 111 ALA A CA 1
ATOM 850 C C . ALA A 1 111 ? -11.943 -8.940 -4.353 1.00 90.94 111 ALA A C 1
ATOM 852 O O . ALA A 1 111 ? -11.041 -9.307 -5.109 1.00 90.94 111 ALA A O 1
ATOM 853 N N . ARG A 1 112 ? -13.228 -9.243 -4.590 1.00 91.00 112 ARG A N 1
ATOM 854 C CA . ARG A 1 112 ? -13.678 -9.923 -5.813 1.00 91.00 112 ARG A CA 1
ATOM 855 C C . ARG A 1 112 ? -13.345 -9.078 -7.047 1.00 91.00 112 ARG A C 1
ATOM 857 O O . ARG A 1 112 ? -13.444 -7.854 -7.032 1.00 91.00 112 ARG A O 1
ATOM 864 N N . ALA A 1 113 ? -12.960 -9.756 -8.123 1.00 93.12 113 ALA A N 1
ATOM 865 C CA . ALA A 1 113 ? -12.520 -9.146 -9.371 1.00 93.12 113 ALA A CA 1
ATOM 866 C C . ALA A 1 113 ? -13.195 -9.820 -10.572 1.00 93.12 113 ALA A C 1
ATOM 868 O O . ALA A 1 113 ? -13.627 -10.970 -10.490 1.00 93.12 113 ALA A O 1
ATOM 869 N N . MET A 1 114 ? -13.269 -9.105 -11.692 1.00 94.06 114 MET A N 1
ATOM 870 C CA . MET A 1 114 ? -13.837 -9.595 -12.947 1.00 94.06 114 MET A CA 1
ATOM 871 C C . MET A 1 114 ? -12.722 -9.844 -13.962 1.00 94.06 114 MET A C 1
ATOM 873 O O . MET A 1 114 ? -11.976 -8.927 -14.303 1.00 94.06 114 MET A O 1
ATOM 877 N N . LEU A 1 115 ? -12.608 -11.075 -14.466 1.00 94.12 115 LEU A N 1
ATOM 878 C CA . LEU A 1 115 ? -11.691 -11.411 -15.556 1.00 94.12 115 LEU A CA 1
ATOM 879 C C . LEU A 1 115 ? -12.398 -11.220 -16.902 1.00 94.12 115 LEU A C 1
ATOM 881 O O . LEU A 1 115 ? -13.378 -11.898 -17.197 1.00 94.12 115 LEU A O 1
ATOM 885 N N . ARG A 1 116 ? -11.880 -10.314 -17.732 1.00 92.94 116 ARG A N 1
ATOM 886 C CA . ARG A 1 116 ? -12.333 -10.093 -19.109 1.00 92.94 116 ARG A CA 1
ATOM 887 C C . ARG A 1 116 ? -11.344 -10.705 -20.088 1.00 92.94 116 ARG A C 1
ATOM 889 O O . ARG A 1 116 ? -10.211 -10.240 -20.193 1.00 92.94 116 ARG A O 1
ATOM 896 N N . LEU A 1 117 ? -11.768 -11.741 -20.800 1.00 93.00 117 LEU A N 1
ATOM 897 C CA . LEU A 1 117 ? -10.953 -12.429 -21.801 1.00 93.00 117 LEU A CA 1
ATOM 898 C C . LEU A 1 117 ? -11.021 -11.727 -23.165 1.00 93.00 117 LEU A C 1
ATOM 900 O O . LEU A 1 117 ? -12.020 -11.089 -23.497 1.00 93.00 117 LEU A O 1
ATOM 904 N N . ARG A 1 118 ? -9.955 -11.840 -23.962 1.00 87.94 118 ARG A N 1
ATOM 905 C CA . ARG A 1 118 ? -9.940 -11.366 -25.353 1.00 87.94 118 ARG A CA 1
ATOM 906 C C . ARG A 1 118 ? -10.771 -12.297 -26.241 1.00 87.94 118 ARG A C 1
ATOM 908 O O . ARG A 1 118 ? -10.764 -13.512 -26.058 1.00 87.94 118 ARG A O 1
ATOM 915 N N . SER A 1 119 ? -11.458 -11.727 -27.226 1.00 81.88 119 SER A N 1
ATOM 916 C CA . SER A 1 119 ? -12.176 -12.490 -28.250 1.00 81.88 119 SER A CA 1
ATOM 917 C C . SER A 1 119 ? -11.203 -13.305 -29.109 1.00 81.88 119 SER A C 1
ATOM 919 O O . SER A 1 119 ? -10.087 -12.859 -29.382 1.00 81.88 119 SER A O 1
ATOM 921 N N . GLY A 1 120 ? -11.626 -14.491 -29.552 1.00 77.44 120 GLY A N 1
ATOM 922 C CA . GLY A 1 120 ? -10.808 -15.351 -30.416 1.00 77.44 120 GLY A CA 1
ATOM 923 C C . GLY A 1 120 ? -9.774 -16.208 -29.681 1.00 77.44 120 GLY A C 1
ATOM 924 O O . GLY A 1 120 ? -8.902 -16.786 -30.324 1.00 77.44 120 GLY A O 1
ATOM 925 N N . LEU A 1 121 ? -9.869 -16.333 -28.353 1.00 74.69 121 LEU A N 1
ATOM 926 C CA . LEU A 1 121 ? -9.262 -17.465 -27.655 1.00 74.69 121 LEU A CA 1
ATOM 927 C C . LEU A 1 121 ? -10.066 -18.710 -28.044 1.00 74.69 121 LEU A C 1
ATOM 929 O O . LEU A 1 121 ? -11.087 -19.008 -27.427 1.00 74.69 121 LEU A O 1
ATOM 933 N N . ALA A 1 122 ? -9.664 -19.380 -29.126 1.00 59.84 122 ALA A N 1
ATOM 934 C CA . ALA A 1 122 ? -10.222 -20.671 -29.503 1.00 59.84 122 ALA A CA 1
ATOM 935 C C . ALA A 1 122 ? -10.131 -21.597 -28.282 1.00 59.84 122 ALA A C 1
ATOM 937 O O . ALA A 1 122 ? -9.032 -21.842 -27.792 1.00 59.84 122 ALA A O 1
ATOM 938 N N . CYS A 1 123 ? -11.298 -21.978 -27.752 1.00 49.88 123 CYS A N 1
ATOM 939 C CA . CYS A 1 123 ? -11.525 -22.964 -26.697 1.00 49.88 123 CYS A CA 1
ATOM 940 C C . CYS A 1 123 ? -10.258 -23.403 -25.939 1.00 49.88 123 CYS A C 1
ATOM 942 O O . CYS A 1 123 ? -9.677 -24.451 -26.222 1.00 49.88 123 CYS A O 1
ATOM 944 N N . LEU A 1 124 ? -9.871 -22.645 -24.907 1.00 52.59 124 LEU A N 1
ATOM 945 C CA . LEU A 1 124 ? -9.230 -23.274 -23.756 1.00 52.59 124 LEU A CA 1
ATOM 946 C C . LEU A 1 124 ? -10.284 -24.237 -23.219 1.00 52.59 124 LEU A C 1
ATOM 948 O O . LEU A 1 124 ? -11.211 -23.810 -22.529 1.00 52.59 124 LEU A O 1
ATOM 952 N N . GLN A 1 125 ? -10.225 -25.505 -23.631 1.00 49.03 125 GLN A N 1
ATOM 953 C CA . GLN A 1 125 ? -11.054 -26.524 -23.012 1.00 49.03 125 GLN A CA 1
ATOM 954 C C . GLN A 1 125 ? -10.829 -26.411 -21.502 1.00 49.03 125 GLN A C 1
ATOM 956 O O . GLN A 1 125 ? -9.672 -26.344 -21.071 1.00 49.03 125 GLN A O 1
ATOM 961 N N . PRO A 1 126 ? -11.889 -26.308 -20.687 1.00 44.91 126 PRO A N 1
ATOM 962 C CA . PRO A 1 126 ? -11.710 -26.292 -19.253 1.00 44.91 126 PRO A CA 1
ATOM 963 C C . PRO A 1 126 ? -11.192 -27.676 -18.852 1.00 44.91 126 PRO A C 1
ATOM 965 O O . PRO A 1 126 ? -11.963 -28.608 -18.668 1.00 44.91 126 PRO A O 1
ATOM 968 N N . ALA A 1 127 ? -9.873 -27.813 -18.705 1.00 47.72 127 ALA A N 1
ATOM 969 C CA . ALA A 1 127 ? -9.236 -28.999 -18.126 1.00 47.72 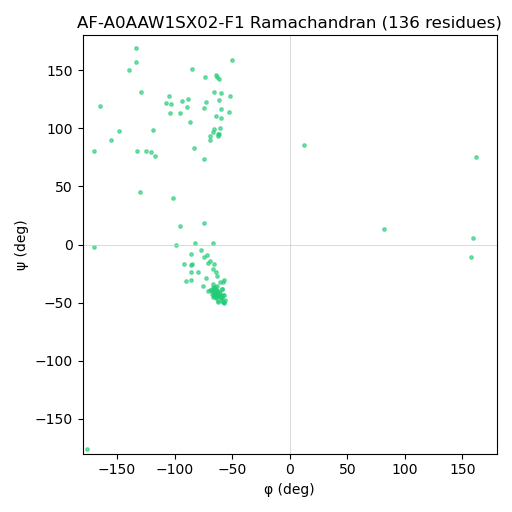127 ALA A CA 1
ATOM 970 C C . ALA A 1 127 ? -9.559 -29.165 -16.626 1.00 47.72 127 ALA A C 1
ATOM 972 O O . ALA A 1 127 ? -9.083 -30.088 -15.975 1.00 47.72 127 ALA A O 1
ATOM 973 N N . TRP A 1 128 ? -10.365 -28.267 -16.062 1.00 57.53 128 TRP A N 1
ATOM 974 C CA . TRP A 1 128 ? -10.867 -28.324 -14.703 1.00 57.53 128 TRP A CA 1
ATOM 975 C C . TRP A 1 128 ? -12.392 -28.447 -14.747 1.00 57.53 128 TRP A C 1
ATOM 977 O O . TRP A 1 128 ? -13.138 -27.502 -14.512 1.00 57.53 128 TRP A O 1
ATOM 987 N N . THR A 1 129 ? -12.892 -29.640 -15.058 1.00 40.12 129 THR A N 1
ATOM 988 C CA . THR A 1 129 ? -14.238 -30.010 -14.617 1.00 40.12 129 THR A CA 1
ATOM 989 C C . THR A 1 129 ? -14.178 -30.088 -13.092 1.00 40.12 129 THR A C 1
ATOM 991 O O . THR A 1 129 ? -13.659 -31.052 -12.534 1.00 40.12 129 THR A O 1
ATOM 994 N N . VAL A 1 130 ? -14.634 -29.043 -12.395 1.00 50.97 130 VAL A N 1
ATOM 995 C CA . VAL A 1 130 ? -14.895 -29.155 -10.956 1.00 50.97 130 VAL A CA 1
ATOM 996 C C . VAL A 1 130 ? -16.020 -30.165 -10.825 1.00 50.97 130 VAL A C 1
ATOM 998 O O . VAL A 1 130 ? -17.144 -29.898 -11.242 1.00 50.97 130 VAL A O 1
ATOM 1001 N N . SER A 1 131 ? -15.704 -31.340 -10.292 1.00 42.34 131 SER A N 1
ATOM 1002 C CA . SER A 1 131 ? -16.706 -32.309 -9.878 1.00 42.34 131 SER A CA 1
ATOM 1003 C C . SER A 1 131 ? -17.544 -31.669 -8.771 1.00 42.34 131 SER A C 1
ATOM 1005 O O . SER A 1 131 ? -17.164 -31.663 -7.602 1.00 42.34 131 SER A O 1
ATOM 1007 N N . THR A 1 132 ? -18.679 -31.073 -9.130 1.00 51.47 132 THR A N 1
ATOM 1008 C CA . THR A 1 132 ? -19.768 -30.794 -8.193 1.00 51.47 132 THR A CA 1
ATOM 1009 C C . THR A 1 132 ? -20.462 -32.112 -7.896 1.00 51.47 132 THR A C 1
ATOM 1011 O O . THR A 1 132 ? -21.541 -32.396 -8.403 1.00 51.47 132 THR A O 1
ATOM 1014 N N . ALA A 1 133 ? -19.798 -32.942 -7.102 1.00 46.94 133 ALA A N 1
ATOM 1015 C CA . ALA A 1 133 ? -20.356 -34.166 -6.553 1.00 46.94 133 ALA A CA 1
ATOM 1016 C C . ALA A 1 133 ? -20.118 -34.210 -5.042 1.00 46.94 133 ALA A C 1
ATOM 1018 O O . ALA A 1 133 ? -19.679 -35.220 -4.528 1.00 46.94 133 ALA A O 1
ATOM 1019 N N . PHE A 1 134 ? -20.367 -33.110 -4.329 1.00 50.00 134 PHE A N 1
ATOM 1020 C CA . PHE A 1 134 ? -20.527 -33.118 -2.872 1.00 50.00 134 PHE A CA 1
ATOM 1021 C C . PHE A 1 134 ? -21.379 -31.919 -2.464 1.00 50.00 134 PHE A C 1
ATOM 1023 O O . PHE A 1 134 ? -20.846 -30.832 -2.284 1.00 50.00 134 PHE A O 1
ATOM 1030 N N . LEU A 1 135 ? -22.701 -32.118 -2.410 1.00 50.03 135 LEU A N 1
ATOM 1031 C CA . LEU A 1 135 ? -23.684 -31.459 -1.528 1.00 50.03 135 LEU A CA 1
ATOM 1032 C C . LEU A 1 135 ? -25.083 -31.663 -2.121 1.00 50.03 135 LEU A C 1
ATOM 1034 O O . LEU A 1 135 ? -25.653 -30.777 -2.749 1.00 50.03 135 LEU A O 1
ATOM 1038 N N . THR A 1 136 ? -25.605 -32.877 -1.972 1.00 46.50 136 THR A N 1
ATOM 1039 C CA . THR A 1 136 ? -27.046 -33.182 -1.912 1.00 46.50 136 THR A CA 1
ATOM 1040 C C . THR A 1 136 ? -27.190 -34.640 -1.486 1.00 46.50 136 THR A C 1
ATOM 1042 O O . THR A 1 136 ? -27.337 -35.534 -2.309 1.00 46.50 136 THR A O 1
ATOM 1045 N N . ALA A 1 137 ? -27.076 -34.886 -0.182 1.00 38.22 137 ALA A N 1
ATOM 1046 C CA . ALA A 1 137 ? -27.614 -36.075 0.471 1.00 38.22 137 ALA A CA 1
ATOM 1047 C C . ALA A 1 137 ? -27.641 -35.841 1.988 1.00 38.22 137 ALA A C 1
ATOM 1049 O O . ALA A 1 137 ? -26.579 -35.661 2.580 1.00 38.22 137 ALA A O 1
ATOM 1050 N N . GLY A 1 138 ? -28.843 -35.889 2.572 1.00 38.84 138 GLY A N 1
ATOM 1051 C CA . GLY A 1 138 ? -29.076 -36.058 4.013 1.00 38.84 138 GLY A CA 1
ATOM 1052 C C . GLY A 1 138 ? -29.256 -34.777 4.796 1.00 38.84 138 GLY A C 1
ATOM 1053 O O . GLY A 1 138 ? -28.250 -34.321 5.375 1.00 38.84 138 GLY A O 1
#

Organism: NCBI:txid2026836

Foldseek 3Di:
DVVVVVVVVVVVVVVVVVVPVVVVVVVVVVVVVVVVVVVVVVVVVVVVVVVVVVVVVVCVVVDPPPPDDDDDDPPPVPVPPPDPDDDFWDKAAPDPDPVPQDPCLVVPPNGDIDTGGDPPPPDPPPPDPPPPPPDDDD

InterPro domains:
  IPR023370 TrmO-like, N-terminal domain [PS51668] (85-138)
  IPR036413 YaeB-like superfamily [SSF118196] (83-121)
  IPR040372 YaeB-like [PTHR12818] (25-121)

Sequence (138 aa):
MREAVAVLALAALVSLLLSGSTQPQLQAEIERLKRLRAEERKGRTNAEQALRELRRQVAASEGPSLEDASQNKPAGLDWIRPLPLRPIGILQSCFSKRSGTPRQPLLVPSARAMLRLRSGLACLQPAWTVSTAFLTAG

Mean predicted aligned error: 18.62 Å

Solvent-accessible surface area (backbone atoms only — not comparable to full-atom values): 9023 Å² total; per-residue (Å²): 111,71,67,62,53,52,53,53,51,51,51,51,52,52,51,50,63,66,44,62,69,50,52,61,54,53,51,51,49,52,51,49,53,51,48,53,51,52,50,51,52,50,52,53,52,50,53,55,49,52,53,51,50,51,52,49,51,51,5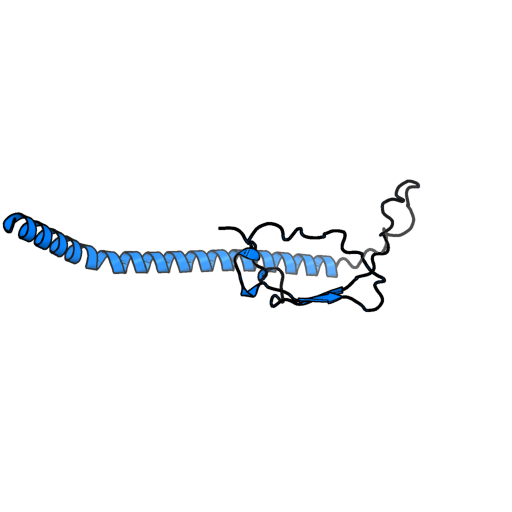7,60,73,49,58,85,77,88,80,84,87,82,87,81,79,69,93,81,58,74,84,73,56,82,74,91,80,76,84,62,57,50,78,48,60,85,56,92,46,80,92,66,55,62,96,57,47,91,81,35,83,79,61,59,62,48,79,46,70,53,87,85,67,74,75,77,69,73,89,68,76,76,80,88,80,83,90,87,81,137

Radius of gyration: 31.95 Å; Cα contacts (8 Å, |Δi|>4): 34; chains: 1; bounding box: 58×50×84 Å

Secondary structure (DSSP, 8-state):
-HHHHHHHHHHHHHHHHHHTTHHHHHHHHHHHHHHHHHHHHHHHHHHHHHHHHHHHHHHHHS-----SSSS---TT-GGGSPP-----EEEE-S-SSGGGS-S-GGG-GGG--EEEEPTT------S------SS---